Protein AF-A0A5R9FNF9-F1 (afdb_monomer_lite)

Structure (mmCIF, N/CA/C/O backbone):
data_AF-A0A5R9FNF9-F1
#
_entry.id   AF-A0A5R9FNF9-F1
#
loop_
_atom_site.group_PDB
_atom_site.id
_atom_site.type_symbol
_atom_site.label_atom_id
_atom_site.label_alt_id
_atom_site.label_comp_id
_atom_site.label_asym_id
_atom_site.label_entity_id
_atom_site.label_seq_id
_atom_site.pdbx_PDB_ins_code
_atom_site.Cartn_x
_atom_site.Cartn_y
_atom_site.Cartn_z
_atom_site.occupancy
_atom_site.B_iso_or_equiv
_atom_site.auth_seq_id
_atom_site.auth_comp_id
_atom_site.auth_asym_id
_atom_site.auth_atom_id
_atom_site.pdbx_PDB_model_num
ATOM 1 N N . MET A 1 1 ? -42.053 -36.505 7.605 1.00 38.34 1 MET A N 1
ATOM 2 C CA . MET A 1 1 ? -40.591 -36.372 7.748 1.00 38.34 1 MET A CA 1
ATOM 3 C C . MET A 1 1 ? -40.253 -34.939 7.358 1.00 38.34 1 MET A C 1
ATOM 5 O O . MET A 1 1 ? -40.421 -34.607 6.198 1.00 38.34 1 MET A O 1
ATOM 9 N N . GLN A 1 2 ? -39.905 -34.138 8.370 1.00 43.22 2 GLN A N 1
ATOM 10 C CA . GLN A 1 2 ? -39.322 -32.783 8.376 1.00 43.22 2 GLN A CA 1
ATOM 11 C C . GLN A 1 2 ? -40.087 -31.604 7.731 1.00 43.22 2 GLN A C 1
ATOM 13 O O . GLN A 1 2 ? -40.131 -31.432 6.517 1.00 43.22 2 GLN A O 1
ATOM 18 N N . ASP A 1 3 ? -40.618 -30.767 8.630 1.00 31.34 3 ASP A N 1
ATOM 19 C CA . ASP A 1 3 ? -41.008 -29.363 8.487 1.00 31.34 3 ASP A CA 1
ATOM 20 C C . ASP A 1 3 ? -39.886 -28.464 7.935 1.00 31.34 3 ASP A C 1
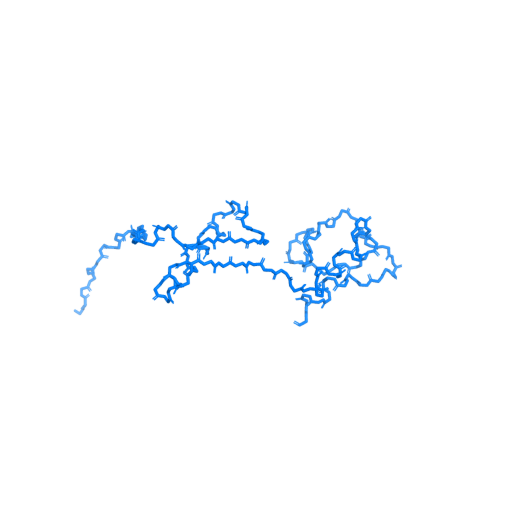ATOM 22 O O . ASP A 1 3 ? -38.750 -28.513 8.404 1.00 31.34 3 ASP A O 1
ATOM 26 N N . PHE A 1 4 ? -40.241 -27.552 7.025 1.00 39.78 4 PHE A N 1
ATOM 27 C CA . PHE A 1 4 ? -39.431 -26.385 6.659 1.00 39.78 4 PHE A CA 1
ATOM 28 C C . PHE A 1 4 ? -40.175 -25.106 7.060 1.00 39.78 4 PHE A C 1
ATOM 30 O O . PHE A 1 4 ? -40.753 -24.403 6.235 1.00 39.78 4 PHE A O 1
ATOM 37 N N . THR A 1 5 ? -40.162 -24.782 8.351 1.00 44.75 5 THR A N 1
ATOM 38 C CA . THR A 1 5 ? -40.357 -23.398 8.796 1.00 44.75 5 THR A CA 1
ATOM 39 C C . THR A 1 5 ? -39.008 -22.700 8.821 1.00 44.75 5 THR A C 1
ATOM 41 O O . THR A 1 5 ? -38.127 -23.124 9.567 1.00 44.75 5 THR A O 1
ATOM 44 N N . SER A 1 6 ? -38.862 -21.605 8.075 1.00 38.28 6 SER A N 1
ATOM 45 C CA . SER A 1 6 ? -38.392 -20.317 8.613 1.00 38.28 6 SER A CA 1
ATOM 46 C C . SER A 1 6 ? -38.209 -19.303 7.490 1.00 38.28 6 SER A C 1
ATOM 48 O O . SER A 1 6 ? -37.338 -19.442 6.635 1.00 38.28 6 SER A O 1
ATOM 50 N N . GLY A 1 7 ? -39.013 -18.239 7.540 1.00 38.97 7 GLY A N 1
ATOM 51 C CA . GLY A 1 7 ? -38.700 -16.993 6.863 1.00 38.97 7 GLY A CA 1
ATOM 52 C C . GLY A 1 7 ? -37.356 -16.470 7.364 1.00 38.97 7 GLY A C 1
ATOM 53 O O . GLY A 1 7 ? -37.199 -16.137 8.537 1.00 38.97 7 GLY A O 1
ATOM 54 N N . GLY A 1 8 ? -36.378 -16.407 6.468 1.00 34.22 8 GLY A N 1
ATOM 55 C CA . GLY A 1 8 ? -35.141 -15.682 6.699 1.00 34.22 8 GLY A CA 1
ATOM 56 C C . GLY A 1 8 ? -35.399 -14.201 6.483 1.00 34.22 8 GLY A C 1
ATOM 57 O O . GLY A 1 8 ? -35.163 -13.682 5.395 1.00 34.22 8 GLY A O 1
ATOM 58 N N . THR A 1 9 ? -35.901 -13.517 7.511 1.00 36.59 9 THR A N 1
ATOM 59 C CA . THR A 1 9 ? -35.762 -12.066 7.633 1.00 36.59 9 THR A CA 1
ATOM 60 C C . THR A 1 9 ? -34.310 -11.741 7.304 1.00 36.59 9 THR A C 1
ATOM 62 O O . THR A 1 9 ? -33.418 -12.221 8.008 1.00 36.59 9 THR A O 1
ATOM 65 N N . ARG A 1 10 ? -34.058 -10.979 6.228 1.00 41.41 10 ARG A N 1
ATOM 66 C CA . ARG A 1 10 ? -32.758 -10.341 6.001 1.00 41.41 10 ARG A CA 1
ATOM 67 C C . ARG A 1 10 ? -32.500 -9.497 7.238 1.00 41.41 10 ARG A C 1
ATOM 69 O O . ARG A 1 10 ? -33.004 -8.383 7.360 1.00 41.41 10 ARG A O 1
ATOM 76 N N . LYS A 1 11 ? -31.801 -10.076 8.210 1.00 35.91 11 LYS A N 1
ATOM 77 C CA . LYS A 1 11 ? -31.232 -9.330 9.311 1.00 35.91 11 LYS A CA 1
ATOM 78 C C . LYS A 1 11 ? -30.210 -8.432 8.632 1.00 35.91 11 LYS A C 1
ATOM 80 O O . LYS A 1 11 ? -29.099 -8.871 8.365 1.00 35.91 11 LYS A O 1
ATOM 85 N N . ASN A 1 12 ? -30.601 -7.187 8.347 1.00 43.50 12 ASN A N 1
ATOM 86 C CA . ASN A 1 12 ? -29.659 -6.089 8.513 1.00 43.50 12 ASN A CA 1
ATOM 87 C C . ASN A 1 12 ? -28.924 -6.406 9.816 1.00 43.50 12 ASN A C 1
ATOM 89 O O . ASN A 1 12 ? -29.622 -6.617 10.822 1.00 43.50 12 ASN A O 1
ATOM 93 N N . PRO A 1 13 ? -27.590 -6.575 9.812 1.00 44.50 13 PRO A N 1
ATOM 94 C CA . PRO A 1 13 ? -26.876 -6.763 11.055 1.00 44.50 13 PRO A CA 1
ATOM 95 C C . PRO A 1 13 ? -27.262 -5.563 11.906 1.00 44.50 13 PRO A C 1
ATOM 97 O O . PRO A 1 13 ? -27.054 -4.410 11.538 1.00 44.50 13 PRO A O 1
ATOM 100 N N . LYS A 1 14 ? -28.008 -5.859 12.967 1.00 38.00 14 LYS A N 1
ATOM 101 C CA . LYS A 1 14 ? -28.463 -4.882 13.933 1.00 38.00 14 LYS A CA 1
ATOM 102 C C . LYS A 1 14 ? -27.168 -4.286 14.463 1.00 38.00 14 LYS A C 1
ATOM 104 O O . LYS A 1 14 ? -26.450 -5.007 15.153 1.00 38.00 14 LYS A O 1
ATOM 109 N N . LEU A 1 15 ? -26.845 -3.062 14.036 1.00 42.97 15 LEU A N 1
ATOM 110 C CA . LEU A 1 15 ? -25.725 -2.282 14.548 1.00 42.97 15 LEU A CA 1
ATOM 111 C C . LEU A 1 15 ? -25.841 -2.352 16.071 1.00 42.97 15 LEU A C 1
ATOM 113 O O . LEU A 1 15 ? -26.813 -1.875 16.663 1.00 42.97 15 LEU A O 1
ATOM 117 N N . GLY A 1 16 ? -24.963 -3.152 16.673 1.00 36.22 16 GLY A N 1
ATOM 118 C CA . GLY A 1 16 ? -24.871 -3.273 18.117 1.00 36.22 16 GLY A CA 1
ATOM 119 C C . GLY A 1 16 ? -24.283 -1.982 18.684 1.00 36.22 16 GLY A C 1
ATOM 120 O O . GLY A 1 16 ? -23.823 -1.145 17.914 1.00 36.22 16 GLY A O 1
ATOM 121 N N . PRO A 1 17 ? -24.217 -1.818 20.013 1.00 38.75 17 PRO A N 1
ATOM 122 C CA . PRO A 1 17 ? -23.721 -0.600 20.668 1.00 38.75 17 PRO A CA 1
ATOM 123 C C . PRO A 1 17 ? -22.216 -0.312 20.445 1.00 38.75 17 PRO A C 1
ATOM 125 O O . PRO A 1 17 ? -21.613 0.411 21.227 1.00 38.75 17 PRO A O 1
ATOM 128 N N . ALA A 1 18 ? -21.598 -0.907 19.423 1.00 43.75 18 ALA A N 1
ATOM 129 C CA . ALA A 1 18 ? -20.217 -0.699 19.004 1.00 43.75 18 ALA A CA 1
ATOM 130 C C . ALA A 1 18 ? -20.036 0.548 18.117 1.00 43.75 18 ALA A C 1
ATOM 132 O O . ALA A 1 18 ? -18.925 0.818 17.669 1.00 43.75 18 ALA A O 1
ATOM 133 N N . ASP A 1 19 ? -21.093 1.333 17.898 1.00 48.62 19 ASP A N 1
ATOM 134 C CA . ASP A 1 19 ? -20.943 2.726 17.495 1.00 48.62 19 ASP A CA 1
ATOM 135 C C . ASP A 1 19 ? -20.225 3.477 18.635 1.00 48.62 19 ASP A 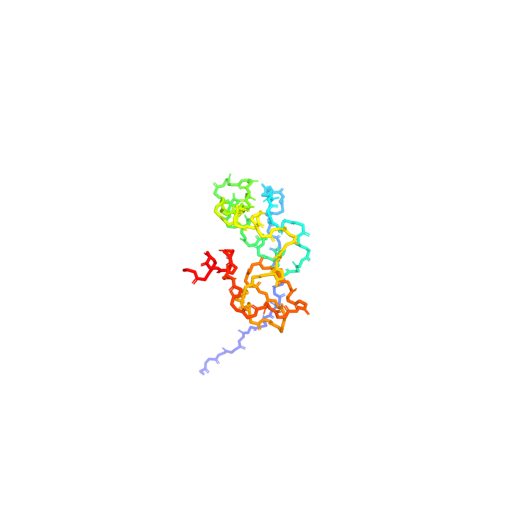C 1
ATOM 137 O O . ASP A 1 19 ? -20.883 3.860 19.601 1.00 48.62 19 ASP A O 1
ATOM 141 N N . GLN A 1 20 ? -18.893 3.655 18.548 1.00 55.62 20 GLN A N 1
ATOM 142 C CA . GLN A 1 20 ? -18.225 4.980 18.641 1.00 55.62 20 GLN A CA 1
ATOM 143 C C . GLN A 1 20 ? -16.748 5.021 19.086 1.00 55.62 20 GLN A C 1
ATOM 145 O O . GLN A 1 20 ? -16.167 6.092 18.981 1.00 55.62 20 GLN A O 1
ATOM 150 N N . ASN A 1 21 ? -16.092 3.947 19.543 1.00 62.59 21 ASN A N 1
ATOM 151 C CA . ASN A 1 21 ? -14.826 4.140 20.288 1.00 62.59 21 ASN A CA 1
ATOM 152 C C . ASN A 1 21 ? -13.568 3.466 19.730 1.00 62.59 21 ASN A C 1
ATOM 154 O O . ASN A 1 21 ? -12.576 3.422 20.449 1.00 62.59 21 ASN A O 1
ATOM 158 N N . VAL A 1 22 ? -13.585 2.929 18.508 1.00 68.31 22 VAL A N 1
ATOM 159 C CA . VAL A 1 22 ? -12.339 2.501 17.852 1.00 68.31 22 VAL A CA 1
ATOM 160 C C . VAL A 1 22 ? -11.996 3.520 16.784 1.00 68.31 22 VAL A C 1
ATOM 162 O O . VAL A 1 22 ? -12.642 3.570 15.738 1.00 68.31 22 VAL A O 1
ATOM 165 N N . GLU A 1 23 ? -11.011 4.357 17.084 1.00 78.56 23 GLU A N 1
ATOM 166 C CA . GLU A 1 23 ? -10.420 5.256 16.106 1.00 78.56 23 GLU A CA 1
ATOM 167 C C . GLU A 1 23 ? -9.550 4.426 15.160 1.00 78.56 23 GLU A C 1
ATOM 169 O O . GLU A 1 23 ? -8.781 3.571 15.594 1.00 78.56 23 GLU A O 1
ATOM 174 N N . PHE A 1 24 ? -9.716 4.626 13.857 1.00 80.06 24 PHE A N 1
ATOM 175 C CA . PHE A 1 24 ? -8.770 4.108 12.883 1.00 80.06 24 PHE A CA 1
ATOM 176 C C . PHE A 1 24 ? -7.890 5.268 12.448 1.00 80.06 24 PHE A C 1
ATOM 178 O O . PHE A 1 24 ? -8.392 6.363 12.194 1.00 80.06 24 PHE A O 1
ATOM 185 N N . THR A 1 25 ? -6.590 5.021 12.331 1.00 77.00 25 THR A N 1
ATOM 186 C CA . THR A 1 25 ? -5.593 6.007 11.893 1.00 77.00 25 THR A CA 1
ATOM 187 C C . THR A 1 25 ? -4.579 5.357 10.937 1.00 77.00 25 THR A C 1
ATOM 189 O O . THR A 1 25 ? -4.502 4.130 10.838 1.00 77.00 25 THR A O 1
ATOM 192 N N . GLY A 1 26 ? -3.792 6.148 10.196 1.00 69.19 26 GLY A N 1
ATOM 193 C CA . GLY A 1 26 ? -2.721 5.633 9.324 1.00 69.19 26 GLY A CA 1
ATOM 194 C C . GLY A 1 26 ? -3.063 5.555 7.829 1.00 69.19 26 GLY A C 1
ATOM 195 O O . GLY A 1 26 ? -3.525 6.531 7.249 1.00 69.19 26 GLY A O 1
ATOM 196 N N . LEU A 1 27 ? -2.757 4.441 7.162 1.00 66.25 27 LEU A N 1
ATOM 197 C CA . LEU A 1 27 ? -2.957 4.282 5.712 1.00 66.25 27 LEU A CA 1
ATOM 198 C C . LEU A 1 27 ? -4.362 3.772 5.366 1.00 66.25 27 LEU A C 1
ATOM 200 O O . LEU A 1 27 ? -4.880 2.882 6.033 1.00 66.25 27 LEU A O 1
ATOM 204 N N . GLY A 1 28 ? -4.967 4.310 4.298 1.00 63.09 28 GLY A N 1
ATOM 205 C CA . GLY A 1 28 ? -6.270 3.847 3.784 1.00 63.09 28 GLY A CA 1
ATOM 206 C C . GLY A 1 28 ? -7.456 4.120 4.719 1.00 63.09 28 GLY A C 1
ATOM 207 O O . GLY A 1 28 ? -8.537 3.539 4.588 1.00 63.09 28 GLY A O 1
ATOM 208 N N . VAL A 1 29 ? -7.274 4.990 5.711 1.00 64.31 29 VAL A N 1
ATOM 209 C CA . VAL A 1 29 ? -8.328 5.314 6.679 1.00 64.31 29 VAL A CA 1
ATOM 210 C C . VAL A 1 29 ? -9.445 6.139 6.067 1.00 64.31 29 VAL A C 1
ATOM 212 O O . VAL A 1 29 ? -10.601 5.900 6.405 1.00 64.31 29 VAL A O 1
ATOM 215 N N . ASP A 1 30 ? -9.098 7.011 5.126 1.00 64.81 30 ASP A N 1
ATOM 216 C CA . ASP A 1 30 ? -10.035 7.830 4.356 1.00 64.81 30 ASP A CA 1
ATOM 217 C C . ASP A 1 30 ? -10.590 7.099 3.122 1.00 64.81 30 ASP A C 1
ATOM 219 O O . ASP A 1 30 ? -11.216 7.714 2.266 1.00 64.81 30 ASP A O 1
ATOM 223 N N . ASP A 1 31 ? -10.325 5.795 2.983 1.00 67.38 31 ASP A N 1
ATOM 224 C CA . ASP A 1 31 ? -10.905 5.009 1.899 1.00 67.38 31 ASP A CA 1
ATOM 225 C C . ASP A 1 31 ? -12.394 4.761 2.192 1.00 67.38 31 ASP A C 1
ATOM 227 O O . ASP A 1 31 ? -12.747 4.036 3.134 1.00 67.38 31 ASP A O 1
ATOM 231 N N . ASP A 1 32 ? -13.239 5.432 1.406 1.00 64.38 32 ASP A N 1
ATOM 232 C CA . ASP A 1 32 ? -14.706 5.428 1.481 1.00 64.38 32 ASP A CA 1
ATOM 233 C C . ASP A 1 32 ? -15.339 4.208 0.784 1.00 64.38 32 ASP A C 1
ATOM 235 O O . ASP A 1 32 ? -16.562 4.139 0.618 1.00 64.38 32 ASP A O 1
ATOM 239 N N . ASP A 1 33 ? -14.530 3.236 0.355 1.00 74.56 33 ASP A N 1
ATOM 240 C CA . ASP A 1 33 ? -15.038 2.001 -0.225 1.00 74.56 33 ASP A CA 1
ATOM 241 C C . ASP A 1 33 ? -15.955 1.248 0.776 1.00 74.56 33 ASP A C 1
ATOM 243 O O . ASP A 1 33 ? -15.598 1.042 1.947 1.00 74.56 33 ASP A O 1
ATOM 247 N N . PRO A 1 34 ? -17.169 0.833 0.358 1.00 73.25 34 PRO A N 1
ATOM 248 C CA . PRO A 1 34 ? -18.141 0.202 1.250 1.00 73.25 34 PRO A CA 1
ATOM 249 C C . PRO A 1 34 ? -17.655 -1.131 1.839 1.00 73.25 34 PRO A C 1
ATOM 251 O O . PRO A 1 34 ? -18.067 -1.491 2.951 1.00 73.25 34 PRO A O 1
ATOM 254 N N . ASP A 1 35 ? -16.772 -1.855 1.148 1.00 74.62 35 ASP A N 1
ATOM 255 C CA . ASP A 1 35 ? -16.188 -3.094 1.657 1.00 74.62 35 ASP A CA 1
ATOM 256 C C . ASP A 1 35 ? -15.138 -2.788 2.734 1.00 74.62 35 ASP A C 1
ATOM 258 O O . ASP A 1 35 ? -15.097 -3.458 3.773 1.00 74.62 35 ASP A O 1
ATOM 262 N N . VAL A 1 36 ? -14.368 -1.707 2.568 1.00 75.50 36 VAL A N 1
ATOM 263 C CA . VAL A 1 36 ? -13.421 -1.212 3.581 1.00 75.50 36 VAL A CA 1
ATOM 264 C C . VAL A 1 36 ? -14.154 -0.738 4.838 1.00 75.50 36 VAL A C 1
ATOM 266 O O . VAL A 1 36 ? -13.768 -1.101 5.954 1.00 75.50 36 VAL A O 1
ATOM 269 N N . ALA A 1 37 ? -15.249 0.011 4.692 1.00 75.31 37 ALA A N 1
ATOM 270 C CA . ALA A 1 37 ? -16.079 0.432 5.822 1.00 75.31 37 ALA A CA 1
ATOM 271 C C . ALA A 1 37 ? -16.682 -0.771 6.573 1.00 75.31 37 ALA A C 1
ATOM 273 O O . ALA A 1 37 ? -16.706 -0.809 7.809 1.00 75.31 37 ALA A O 1
ATOM 274 N N . THR A 1 38 ? -17.127 -1.794 5.838 1.00 80.50 38 THR A N 1
ATOM 275 C CA . THR A 1 38 ? -17.644 -3.040 6.421 1.00 80.50 38 THR A CA 1
ATOM 276 C C . THR A 1 38 ? -16.560 -3.787 7.200 1.00 80.50 38 THR A C 1
ATOM 278 O O . THR A 1 38 ? -16.807 -4.243 8.320 1.00 80.50 38 THR A O 1
ATOM 281 N N . LEU A 1 39 ? -15.345 -3.870 6.654 1.00 82.06 39 LEU A N 1
ATOM 282 C CA . LEU A 1 39 ? -14.202 -4.492 7.319 1.00 82.06 39 LEU A CA 1
ATOM 283 C C . LEU A 1 39 ? -13.794 -3.739 8.594 1.00 82.06 39 LEU A C 1
ATOM 285 O O . LEU A 1 39 ? -13.626 -4.371 9.638 1.00 82.06 39 LEU A O 1
ATOM 289 N N . LYS A 1 40 ? -13.694 -2.403 8.545 1.00 79.69 40 LYS A N 1
ATOM 290 C CA . LYS A 1 40 ? -13.393 -1.555 9.716 1.00 79.69 40 LYS A CA 1
ATOM 291 C C . LYS A 1 40 ? -14.401 -1.796 10.845 1.00 79.69 40 LYS A C 1
ATOM 293 O O . L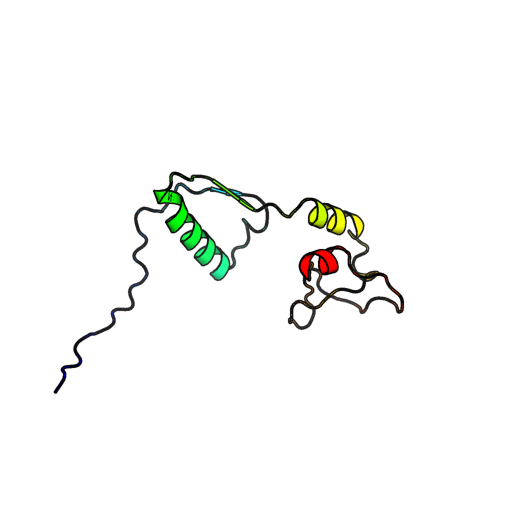YS A 1 40 ? -14.006 -2.035 11.985 1.00 79.69 40 LYS A O 1
ATOM 298 N N . ASN A 1 41 ? -15.692 -1.864 10.520 1.00 80.56 41 ASN A N 1
ATOM 299 C CA . ASN A 1 41 ? -16.741 -2.188 11.491 1.00 80.56 41 ASN A CA 1
ATOM 300 C C . ASN A 1 41 ? -16.599 -3.602 12.077 1.00 80.56 41 ASN A C 1
ATOM 302 O O . ASN A 1 41 ? -16.786 -3.798 13.280 1.00 80.56 41 ASN A O 1
ATOM 306 N N . ALA A 1 42 ? -16.242 -4.594 11.256 1.00 83.06 42 ALA A N 1
ATOM 307 C CA . ALA A 1 42 ? -16.005 -5.955 11.730 1.00 83.06 42 ALA A CA 1
ATOM 308 C C . ALA A 1 42 ? -14.800 -6.029 12.683 1.00 83.06 42 ALA A C 1
ATOM 310 O O . ALA A 1 42 ? -14.876 -6.687 13.723 1.00 83.06 42 ALA A O 1
ATOM 311 N N . ILE A 1 43 ? -13.707 -5.330 12.368 1.00 83.88 43 ILE A N 1
ATOM 312 C CA . ILE A 1 43 ? -12.518 -5.236 13.224 1.00 83.88 43 ILE A CA 1
ATOM 313 C C . ILE A 1 43 ? -12.875 -4.551 14.549 1.00 83.88 43 ILE A C 1
ATOM 315 O O . ILE A 1 43 ? -12.642 -5.125 15.613 1.00 83.88 43 ILE A O 1
ATOM 319 N N . ALA A 1 44 ? -13.519 -3.382 14.500 1.00 82.56 44 ALA A N 1
ATOM 320 C CA . ALA A 1 44 ? -13.932 -2.641 15.691 1.00 82.56 44 ALA A CA 1
ATOM 321 C C . ALA A 1 44 ? -14.850 -3.474 16.602 1.00 82.56 44 ALA A C 1
ATOM 323 O O . ALA A 1 44 ? -14.650 -3.511 17.814 1.00 82.56 44 ALA A O 1
ATOM 324 N N . GLY A 1 45 ? -15.800 -4.220 16.027 1.00 78.75 45 GLY A N 1
ATOM 325 C CA . GLY A 1 45 ? -16.693 -5.105 16.779 1.00 78.75 45 GLY A CA 1
ATOM 326 C C . GLY A 1 45 ? -15.982 -6.255 17.505 1.00 78.75 45 GLY A C 1
ATOM 327 O O . GLY A 1 45 ? -16.451 -6.686 18.558 1.00 78.75 45 GLY A O 1
ATOM 328 N N . ASN A 1 46 ? -14.847 -6.734 16.985 1.00 84.56 46 ASN A N 1
ATOM 329 C CA . ASN A 1 46 ? -14.030 -7.761 17.642 1.00 84.56 46 ASN A CA 1
ATOM 330 C C . ASN A 1 46 ? -13.071 -7.172 18.686 1.00 84.56 46 ASN A C 1
ATOM 332 O O . ASN A 1 46 ? -12.807 -7.808 19.705 1.00 84.56 46 ASN A O 1
ATOM 336 N N . LEU A 1 47 ? -12.552 -5.969 18.442 1.00 82.56 47 LEU A N 1
ATOM 337 C CA . LEU A 1 47 ? -11.544 -5.324 19.282 1.00 82.56 47 LEU A CA 1
ATOM 338 C C . LEU A 1 47 ? -12.147 -4.566 20.478 1.00 82.56 47 LEU A C 1
ATOM 340 O O . LEU A 1 47 ? -11.578 -4.599 21.571 1.00 82.56 47 LEU A O 1
ATOM 344 N N . ALA A 1 48 ? -13.322 -3.950 20.318 1.00 77.00 48 ALA A N 1
ATOM 345 C CA . ALA A 1 48 ? -13.970 -3.165 21.371 1.0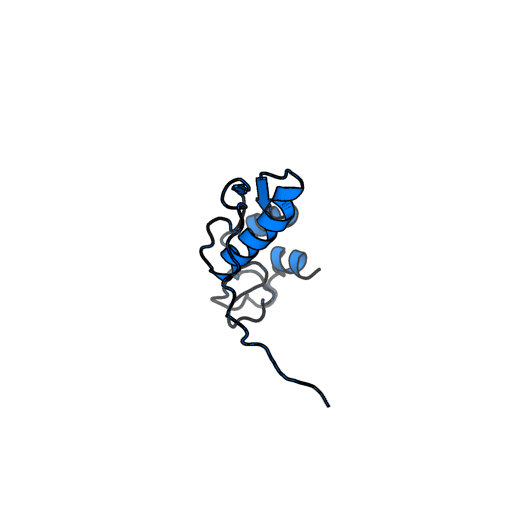0 77.00 48 ALA A CA 1
ATOM 346 C C . ALA A 1 48 ? -14.240 -3.956 22.675 1.00 77.00 48 ALA A C 1
ATOM 348 O O . ALA A 1 48 ? -13.967 -3.422 23.752 1.00 77.00 48 ALA A O 1
ATOM 349 N N . PRO A 1 49 ? -14.688 -5.233 22.651 1.00 82.25 49 PRO A N 1
ATOM 350 C CA . PRO A 1 49 ? -14.836 -6.038 23.869 1.00 82.25 49 PRO A CA 1
ATOM 351 C C . PRO A 1 49 ? -13.518 -6.325 24.602 1.00 82.25 49 PRO A C 1
ATOM 353 O O . PRO A 1 49 ? -13.541 -6.644 25.789 1.00 82.25 49 PRO A O 1
ATOM 356 N N . MET A 1 50 ? -12.375 -6.213 23.915 1.00 84.12 50 MET A N 1
ATOM 357 C CA . MET A 1 50 ? -11.038 -6.358 24.503 1.00 84.12 50 MET A CA 1
ATOM 358 C C . MET A 1 50 ? -10.497 -5.038 25.075 1.00 84.12 50 MET A C 1
ATOM 360 O O . MET A 1 50 ? -9.376 -5.008 25.577 1.00 84.12 50 MET A O 1
ATOM 364 N N . GLY A 1 51 ? -11.280 -3.954 25.020 1.00 80.06 51 GLY A N 1
ATOM 365 C CA . GLY A 1 51 ? -10.885 -2.633 25.512 1.00 80.06 51 GLY A CA 1
ATOM 366 C C . GLY A 1 51 ? -9.931 -1.879 24.585 1.00 80.06 51 GLY A C 1
ATOM 367 O O . GLY A 1 51 ? -9.338 -0.891 25.006 1.00 80.06 51 GLY A O 1
ATOM 368 N N . VAL A 1 52 ? -9.767 -2.336 23.340 1.00 80.69 52 VAL A N 1
ATOM 369 C CA . VAL A 1 52 ? -8.991 -1.623 22.320 1.00 80.69 52 VAL A CA 1
ATOM 370 C C . VAL A 1 52 ? -9.823 -0.457 21.796 1.00 80.69 52 VAL A C 1
ATOM 372 O O . VAL A 1 52 ? -10.988 -0.639 21.443 1.00 80.69 52 VAL A O 1
ATOM 375 N N . THR A 1 53 ? -9.214 0.725 21.744 1.00 81.44 53 THR A N 1
ATOM 376 C CA . THR A 1 53 ? -9.870 1.981 21.348 1.00 81.44 53 THR A CA 1
ATOM 377 C C . THR A 1 53 ? -9.223 2.665 20.144 1.00 81.44 53 THR A C 1
ATOM 379 O O . THR A 1 53 ? -9.751 3.656 19.657 1.00 81.44 53 THR A O 1
ATOM 382 N N . ASP A 1 54 ? -8.085 2.168 19.661 1.00 78.75 54 ASP A N 1
ATOM 383 C CA . ASP A 1 54 ? -7.377 2.732 18.507 1.00 78.75 54 ASP A CA 1
ATOM 384 C C . ASP A 1 54 ? -6.698 1.610 17.714 1.00 78.75 54 ASP A C 1
ATOM 386 O O . ASP A 1 54 ? -6.176 0.647 18.292 1.00 78.75 54 ASP A O 1
ATOM 390 N N . VAL A 1 55 ? -6.748 1.724 16.390 1.00 80.25 55 VAL A N 1
ATOM 391 C CA . VAL A 1 55 ? -6.097 0.843 15.425 1.00 80.25 55 VAL A CA 1
ATOM 392 C C . VAL A 1 55 ? -5.399 1.702 14.379 1.00 80.25 55 VAL A C 1
ATOM 394 O O . VAL A 1 55 ? -6.028 2.280 13.491 1.00 80.25 55 VAL A O 1
ATOM 397 N N . THR A 1 56 ? -4.071 1.710 14.428 1.00 81.44 56 THR A N 1
ATOM 398 C CA . THR A 1 56 ? -3.254 2.361 13.405 1.00 81.44 56 THR A CA 1
ATOM 399 C C . THR A 1 56 ? -2.788 1.348 12.364 1.00 81.44 56 THR A C 1
ATOM 401 O O . THR A 1 56 ? -2.085 0.388 12.688 1.00 81.44 56 THR A O 1
ATOM 404 N N . PHE A 1 57 ? -3.121 1.584 11.096 1.00 79.00 57 PHE A N 1
ATOM 405 C CA . PHE A 1 57 ? -2.553 0.839 9.974 1.00 79.00 57 PHE A CA 1
ATOM 406 C C . PHE A 1 57 ? -1.272 1.518 9.497 1.00 79.00 57 PHE A C 1
ATOM 408 O O . PHE A 1 57 ? -1.304 2.619 8.946 1.00 79.00 57 PHE A O 1
ATOM 415 N N . VAL A 1 58 ? -0.137 0.854 9.704 1.00 76.75 58 VAL A N 1
ATOM 416 C CA . VAL A 1 58 ? 1.178 1.352 9.291 1.00 76.75 58 VAL A CA 1
ATOM 417 C C . VAL A 1 58 ? 1.755 0.404 8.252 1.00 76.75 58 VAL A C 1
ATOM 419 O O . VAL A 1 58 ? 1.789 -0.809 8.459 1.00 76.75 58 VAL A O 1
ATOM 422 N N . GLU A 1 59 ? 2.213 0.955 7.132 1.00 77.94 59 GLU A N 1
ATOM 423 C CA . GLU A 1 59 ? 3.006 0.198 6.167 1.00 77.94 59 GLU A CA 1
ATOM 424 C C . GLU A 1 59 ? 4.369 -0.114 6.801 1.00 77.94 59 GLU A C 1
ATOM 426 O O . GLU A 1 59 ? 4.987 0.785 7.380 1.00 77.94 59 GLU A O 1
ATOM 431 N N . PRO A 1 60 ? 4.854 -1.367 6.727 1.00 84.44 60 PRO A N 1
ATOM 432 C CA . PRO A 1 60 ? 6.187 -1.712 7.199 1.00 84.44 60 PRO A CA 1
ATOM 433 C C . PRO A 1 60 ? 7.239 -0.722 6.682 1.00 84.44 60 PRO A C 1
ATOM 435 O O . PRO A 1 60 ? 7.204 -0.319 5.516 1.00 84.44 60 PRO A O 1
ATOM 438 N N . GLY A 1 61 ? 8.184 -0.333 7.545 1.00 84.31 61 GLY A N 1
ATOM 439 C CA . GLY A 1 61 ? 9.181 0.695 7.218 1.00 84.31 61 GLY A CA 1
ATOM 440 C C . GLY A 1 61 ? 9.967 0.384 5.943 1.00 84.31 61 GLY A C 1
ATOM 441 O O . GLY A 1 61 ? 10.172 1.270 5.124 1.00 84.31 61 GLY A O 1
ATOM 442 N N . GLU A 1 62 ? 10.294 -0.888 5.708 1.00 86.62 62 GLU A N 1
ATOM 443 C CA . GLU A 1 62 ? 10.988 -1.344 4.496 1.00 86.62 62 GLU A CA 1
ATOM 444 C C . GLU A 1 62 ? 10.182 -1.076 3.216 1.00 86.62 62 GLU A C 1
ATOM 446 O O . GLU A 1 62 ? 10.746 -0.692 2.192 1.00 86.62 62 GLU A O 1
ATOM 451 N N . ILE A 1 63 ? 8.855 -1.215 3.279 1.00 88.56 63 ILE A N 1
ATOM 452 C CA . ILE A 1 63 ? 7.967 -0.941 2.146 1.00 88.56 63 ILE A CA 1
ATOM 453 C C . ILE A 1 63 ? 7.833 0.574 1.942 1.00 88.56 63 ILE A C 1
ATOM 455 O O . ILE A 1 63 ? 7.911 1.049 0.808 1.00 88.56 63 ILE A O 1
ATOM 459 N N . THR A 1 64 ? 7.734 1.346 3.031 1.00 87.06 64 THR A N 1
ATOM 460 C CA . THR A 1 64 ? 7.755 2.819 2.974 1.00 87.06 64 THR A CA 1
ATOM 461 C C . THR A 1 64 ? 9.057 3.329 2.343 1.00 87.06 64 THR A C 1
ATOM 463 O O . THR A 1 64 ? 9.033 4.193 1.463 1.00 87.06 64 THR A O 1
ATOM 466 N N . ASP A 1 65 ? 10.201 2.771 2.737 1.00 88.25 65 ASP A N 1
ATOM 467 C CA . ASP A 1 65 ? 11.518 3.129 2.209 1.00 88.25 65 ASP A CA 1
ATOM 468 C C . ASP A 1 65 ? 11.663 2.739 0.735 1.00 88.25 65 ASP A C 1
ATOM 470 O O . ASP A 1 65 ? 12.106 3.554 -0.080 1.00 88.25 65 ASP A O 1
ATOM 474 N N . ALA A 1 66 ? 11.217 1.538 0.355 1.00 90.25 66 ALA A N 1
ATOM 475 C CA . ALA A 1 66 ? 11.176 1.097 -1.037 1.00 90.25 66 ALA A CA 1
ATOM 476 C C . ALA A 1 66 ? 10.281 2.002 -1.903 1.00 90.25 66 ALA A C 1
ATOM 478 O O . ALA A 1 66 ? 10.637 2.347 -3.033 1.00 90.25 66 ALA A O 1
ATOM 479 N N . ARG A 1 67 ? 9.139 2.450 -1.369 1.00 89.69 67 ARG A N 1
ATOM 480 C CA . ARG A 1 67 ? 8.222 3.378 -2.046 1.00 89.69 67 ARG A CA 1
ATOM 481 C C . ARG A 1 67 ? 8.862 4.753 -2.222 1.00 89.69 67 ARG A C 1
ATOM 483 O O . ARG A 1 67 ? 8.822 5.317 -3.315 1.00 89.69 67 ARG A O 1
ATOM 490 N N . ASN A 1 68 ? 9.526 5.262 -1.186 1.00 89.50 68 ASN A N 1
ATOM 491 C CA . ASN A 1 68 ? 10.297 6.504 -1.253 1.00 89.50 68 ASN A CA 1
ATOM 492 C C . ASN A 1 68 ? 11.449 6.410 -2.256 1.00 89.50 68 ASN A C 1
ATOM 494 O O . ASN A 1 68 ? 11.723 7.381 -2.963 1.00 89.50 68 ASN A O 1
ATOM 498 N N . GLN A 1 69 ? 12.091 5.244 -2.364 1.00 90.75 69 GLN A N 1
ATOM 499 C CA . GLN A 1 69 ? 13.141 5.010 -3.343 1.00 90.75 69 GLN A CA 1
ATOM 500 C C . GLN A 1 69 ? 12.609 5.204 -4.762 1.00 90.75 69 GLN A C 1
ATOM 502 O O . GLN A 1 69 ? 13.288 5.841 -5.557 1.00 90.75 69 GLN A O 1
ATOM 507 N N . ILE A 1 70 ? 11.431 4.693 -5.112 1.00 90.75 70 ILE A N 1
ATOM 508 C CA . ILE A 1 70 ? 10.921 4.744 -6.495 1.00 90.75 70 ILE A CA 1
ATOM 509 C C . ILE A 1 70 ? 10.025 5.947 -6.803 1.00 90.75 70 ILE A C 1
ATOM 511 O O . ILE A 1 70 ? 9.555 6.079 -7.932 1.00 90.75 70 ILE A O 1
ATOM 515 N N . ARG A 1 71 ? 9.805 6.834 -5.831 1.00 90.50 71 ARG A N 1
ATOM 516 C CA . ARG A 1 71 ? 8.865 7.949 -5.955 1.00 90.50 71 ARG A CA 1
ATOM 517 C C . ARG A 1 71 ? 9.198 8.865 -7.138 1.00 90.50 71 ARG A C 1
ATOM 519 O O . ARG A 1 71 ? 10.295 9.420 -7.210 1.00 90.50 71 ARG A O 1
ATOM 526 N N . GLY A 1 72 ? 8.235 9.055 -8.037 1.00 87.62 72 GLY A N 1
ATOM 527 C CA . GLY A 1 72 ? 8.369 9.869 -9.251 1.00 87.62 72 GLY A CA 1
ATOM 528 C C . GLY A 1 72 ? 9.191 9.225 -10.373 1.00 87.62 72 GLY A C 1
ATOM 529 O O . GLY A 1 72 ? 9.493 9.891 -11.362 1.00 87.62 72 GLY A O 1
ATOM 530 N N . ARG A 1 73 ? 9.585 7.960 -10.211 1.00 89.69 73 ARG A N 1
ATOM 531 C CA . ARG A 1 73 ? 10.297 7.150 -11.208 1.00 89.69 73 ARG A CA 1
ATOM 532 C C . ARG A 1 73 ? 9.713 5.745 -11.299 1.00 89.69 73 ARG A C 1
ATOM 534 O O . ARG A 1 73 ? 10.422 4.804 -11.639 1.00 89.69 73 ARG A O 1
ATOM 541 N N . GLU A 1 74 ? 8.444 5.589 -10.939 1.00 90.56 74 GLU A N 1
ATOM 542 C CA . GLU A 1 74 ? 7.768 4.301 -10.856 1.00 90.56 74 GLU A CA 1
ATOM 543 C C . GLU A 1 74 ? 7.750 3.598 -12.221 1.00 90.56 74 GLU A C 1
ATOM 545 O O . GLU A 1 74 ? 7.946 2.391 -12.291 1.00 90.56 74 GLU A O 1
ATOM 550 N N . ASP A 1 75 ? 7.617 4.339 -13.319 1.00 89.75 75 ASP A N 1
ATOM 551 C CA . ASP A 1 75 ? 7.627 3.819 -14.693 1.00 89.75 75 ASP A CA 1
ATOM 552 C C . ASP A 1 75 ? 8.971 3.201 -15.128 1.00 89.75 75 ASP A C 1
ATOM 554 O O . ASP A 1 75 ? 9.024 2.440 -16.096 1.00 89.75 75 ASP A O 1
ATOM 558 N N . ALA A 1 76 ? 10.058 3.489 -14.407 1.00 90.94 76 ALA A N 1
ATOM 559 C CA . ALA A 1 76 ? 11.384 2.940 -14.674 1.00 90.94 76 ALA A CA 1
ATOM 560 C C . ALA A 1 76 ? 11.611 1.537 -14.078 1.00 90.94 76 ALA A C 1
ATOM 562 O O . ALA A 1 76 ? 12.704 0.992 -14.242 1.00 90.94 76 ALA A O 1
ATOM 563 N N . TYR A 1 77 ? 10.619 0.958 -13.391 1.00 91.94 77 TYR A N 1
ATOM 564 C CA . TYR A 1 77 ? 10.725 -0.329 -12.697 1.00 91.94 77 TYR A CA 1
ATOM 565 C C . TYR A 1 77 ? 9.743 -1.366 -13.241 1.00 91.94 77 TYR A C 1
ATOM 567 O O . TYR A 1 77 ? 8.630 -1.039 -13.652 1.00 91.94 77 TYR A O 1
ATOM 575 N N . MET A 1 78 ? 10.133 -2.641 -13.196 1.00 92.19 78 MET A N 1
ATOM 576 C CA . MET A 1 78 ? 9.235 -3.755 -13.511 1.00 92.19 78 MET A CA 1
ATOM 577 C C . MET A 1 78 ? 8.322 -4.035 -12.317 1.00 92.19 78 MET A C 1
ATOM 579 O O . MET A 1 78 ? 8.794 -4.455 -11.261 1.00 92.19 78 MET A O 1
ATOM 583 N N . HIS A 1 79 ? 7.020 -3.802 -12.472 1.00 92.31 79 HIS A N 1
ATOM 584 C CA . HIS A 1 79 ? 6.040 -4.068 -11.417 1.00 92.31 79 HIS A CA 1
ATOM 585 C C . HIS A 1 79 ? 5.359 -5.422 -11.592 1.00 92.31 79 HIS A C 1
ATOM 587 O O . HIS A 1 79 ? 5.152 -5.886 -12.714 1.00 92.31 79 HIS A O 1
ATOM 593 N N . VAL A 1 80 ? 4.965 -6.016 -10.468 1.00 90.75 80 VAL A N 1
ATOM 594 C CA . VAL A 1 80 ? 4.154 -7.237 -10.423 1.00 90.75 80 VAL A CA 1
ATOM 595 C C . VAL A 1 80 ? 2.682 -6.838 -10.462 1.00 90.75 80 VAL A C 1
ATOM 597 O O . VAL A 1 80 ? 2.263 -5.962 -9.706 1.00 90.75 80 VAL A O 1
ATOM 600 N N . SER A 1 81 ? 1.906 -7.454 -11.356 1.00 88.94 81 SER A N 1
ATOM 601 C CA . SER A 1 81 ? 0.469 -7.184 -11.488 1.00 88.94 81 SER A CA 1
ATOM 602 C C . SER A 1 81 ? -0.295 -7.651 -10.248 1.00 88.94 81 SER A C 1
ATOM 604 O O . SER A 1 81 ? -0.030 -8.731 -9.729 1.00 88.94 81 SER A O 1
ATOM 606 N N . ASP A 1 82 ? -1.281 -6.864 -9.818 1.00 88.50 82 ASP A N 1
ATOM 607 C CA . ASP A 1 82 ? -2.231 -7.236 -8.758 1.00 88.50 82 ASP A CA 1
ATOM 608 C C . ASP A 1 82 ? -3.424 -8.071 -9.272 1.00 88.50 82 ASP A C 1
ATOM 610 O O . ASP A 1 82 ? -4.378 -8.330 -8.540 1.00 88.50 82 ASP A O 1
ATOM 614 N N . GLY A 1 83 ? -3.396 -8.487 -10.543 1.00 85.44 83 GLY A N 1
ATOM 615 C CA . GLY A 1 83 ? -4.493 -9.193 -11.206 1.00 85.44 83 GLY A CA 1
ATOM 616 C C . GLY A 1 83 ? -5.517 -8.277 -11.884 1.00 85.44 83 GLY A C 1
ATOM 617 O O . GLY A 1 83 ? -6.399 -8.775 -12.587 1.00 85.44 83 GLY A O 1
ATOM 618 N N . THR A 1 84 ? -5.400 -6.954 -11.743 1.00 88.12 84 THR A N 1
ATOM 619 C CA . THR A 1 84 ? -6.184 -5.990 -12.524 1.00 88.12 84 THR A CA 1
ATOM 620 C C . THR A 1 84 ? -5.471 -5.615 -13.830 1.00 88.12 84 THR A C 1
ATOM 622 O O . THR A 1 84 ? -4.285 -5.878 -14.026 1.00 88.12 84 THR A O 1
ATOM 625 N N . PHE A 1 85 ? -6.200 -4.999 -14.769 1.00 83.69 85 PHE A N 1
ATOM 626 C CA . PHE A 1 85 ? -5.702 -4.748 -16.131 1.00 83.69 85 PHE A CA 1
ATOM 627 C C . PHE A 1 85 ? -4.460 -3.834 -16.184 1.00 83.69 85 PHE A C 1
ATOM 629 O O . PHE A 1 85 ? -3.616 -3.992 -17.065 1.00 83.69 85 PHE A O 1
ATOM 636 N N . HIS A 1 86 ? -4.339 -2.893 -15.244 1.00 86.88 86 HIS A N 1
ATOM 637 C CA . HIS A 1 86 ? -3.211 -1.956 -15.159 1.00 86.88 86 HIS A CA 1
ATOM 638 C C . HIS A 1 86 ? -2.647 -1.790 -13.742 1.00 86.88 86 HIS A C 1
ATOM 640 O O . HIS A 1 86 ? -1.688 -1.039 -13.566 1.00 86.88 86 HIS A O 1
ATOM 646 N N . GLY A 1 87 ? -3.233 -2.435 -12.735 1.00 88.69 87 GLY A N 1
ATOM 647 C CA . GLY A 1 87 ? -2.785 -2.328 -11.354 1.00 88.69 87 GLY A CA 1
ATOM 648 C C . GLY A 1 87 ? -1.593 -3.226 -11.053 1.00 88.69 87 GLY A C 1
ATOM 649 O O . GLY A 1 87 ? -1.352 -4.259 -11.692 1.00 88.69 87 GLY A O 1
ATOM 650 N N . CYS A 1 88 ? -0.822 -2.781 -10.071 1.00 91.00 88 CYS A N 1
ATOM 651 C CA . CYS A 1 88 ? 0.360 -3.456 -9.566 1.00 91.00 88 CYS A CA 1
ATOM 652 C C . CYS A 1 88 ? 0.241 -3.646 -8.060 1.00 91.00 88 CYS A C 1
ATOM 654 O O . CYS A 1 88 ? -0.349 -2.801 -7.389 1.00 91.00 88 CYS A O 1
ATOM 656 N N . LEU A 1 89 ? 0.912 -4.664 -7.515 1.00 89.88 89 LEU A N 1
ATOM 657 C CA . LEU A 1 89 ? 0.928 -4.943 -6.071 1.00 89.88 89 LEU A CA 1
ATOM 658 C C . LEU A 1 89 ? 1.338 -3.725 -5.233 1.00 89.88 89 LEU A C 1
ATOM 660 O O . LEU A 1 89 ? 0.794 -3.480 -4.163 1.00 89.88 89 LEU A O 1
ATOM 664 N N . CYS A 1 90 ? 2.268 -2.915 -5.736 1.00 87.50 90 CYS A N 1
ATOM 665 C CA . CYS A 1 90 ?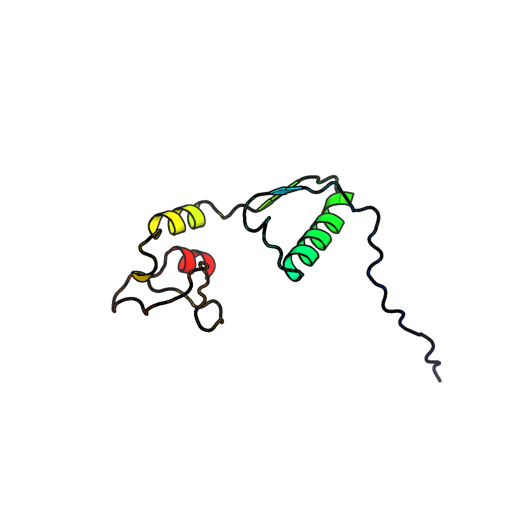 2.723 -1.700 -5.062 1.00 87.50 90 CYS A CA 1
ATOM 666 C C . CYS A 1 90 ? 1.705 -0.539 -5.076 1.00 87.50 90 CYS A C 1
ATOM 668 O O . CYS A 1 90 ? 2.003 0.526 -4.531 1.00 87.50 90 CYS A O 1
ATOM 670 N N . GLY A 1 91 ? 0.543 -0.695 -5.717 1.00 86.75 91 GLY A N 1
ATOM 671 C CA . GLY A 1 91 ? -0.468 0.349 -5.912 1.00 86.75 91 GLY A CA 1
ATOM 672 C C . GLY A 1 91 ? -0.201 1.279 -7.102 1.00 86.75 91 GLY A C 1
ATOM 673 O O . GLY A 1 91 ? -0.967 2.211 -7.342 1.00 86.75 91 GLY A O 1
ATOM 674 N N . TYR A 1 92 ? 0.872 1.056 -7.868 1.00 88.88 92 TYR A N 1
ATOM 675 C CA . TYR A 1 92 ? 1.122 1.810 -9.096 1.00 88.88 92 TYR A CA 1
ATOM 676 C C . TYR A 1 92 ? 0.186 1.352 -10.219 1.00 88.88 92 TYR A C 1
ATOM 678 O O . TYR A 1 92 ? 0.005 0.159 -10.451 1.00 88.88 92 TYR A O 1
ATOM 686 N N . THR A 1 93 ? -0.380 2.305 -10.958 1.00 90.06 93 THR A N 1
ATOM 687 C CA . THR A 1 93 ? -1.126 2.013 -12.188 1.00 90.06 93 THR A CA 1
ATOM 688 C C . THR A 1 93 ? -0.191 2.155 -13.385 1.00 90.06 93 THR A C 1
ATOM 690 O O . THR A 1 93 ? 0.236 3.267 -13.707 1.00 90.06 93 THR A O 1
ATOM 693 N N . MET A 1 94 ? 0.118 1.048 -14.065 1.00 84.75 94 MET A N 1
ATOM 694 C CA . MET A 1 94 ? 0.971 1.060 -15.252 1.00 84.75 94 MET A CA 1
ATOM 695 C C . MET A 1 94 ? 0.332 1.882 -16.370 1.00 84.75 94 MET A C 1
ATOM 697 O O . MET A 1 94 ? -0.673 1.494 -16.960 1.00 84.75 94 MET A O 1
ATOM 701 N N . GLN A 1 95 ? 0.973 2.996 -16.716 1.00 82.75 95 GLN A N 1
ATOM 702 C CA . GLN A 1 95 ? 0.638 3.760 -17.922 1.00 82.75 95 GLN A CA 1
ATOM 703 C C . GLN A 1 95 ? 1.486 3.331 -19.122 1.00 82.75 95 GLN A C 1
ATOM 705 O O . GLN A 1 95 ? 1.083 3.494 -20.275 1.00 82.75 95 GLN A O 1
ATOM 710 N N . ARG A 1 96 ? 2.689 2.814 -18.857 1.00 79.62 96 ARG A N 1
ATOM 711 C CA . ARG A 1 96 ? 3.660 2.354 -19.850 1.00 79.62 96 ARG A CA 1
ATOM 712 C C . ARG A 1 96 ? 4.392 1.138 -19.305 1.00 79.62 96 ARG A C 1
ATOM 714 O O . ARG A 1 96 ? 4.623 1.045 -18.103 1.00 79.62 96 ARG A O 1
ATOM 721 N N . ALA A 1 97 ? 4.756 0.227 -20.201 1.00 77.19 97 ALA A N 1
ATOM 722 C CA . ALA A 1 97 ? 5.640 -0.872 -19.849 1.00 77.19 97 ALA A CA 1
ATOM 723 C C . ALA A 1 97 ? 7.033 -0.325 -19.511 1.00 77.19 97 ALA A C 1
ATOM 725 O O . ALA A 1 97 ? 7.520 0.593 -20.179 1.00 77.19 97 ALA A O 1
ATOM 726 N N . ALA A 1 98 ? 7.663 -0.915 -18.497 1.00 81.00 98 ALA A N 1
ATOM 727 C CA . ALA A 1 98 ? 9.024 -0.578 -18.117 1.00 81.00 98 ALA A CA 1
ATOM 728 C C . ALA A 1 98 ? 10.002 -0.859 -19.277 1.00 81.00 98 ALA A C 1
ATOM 730 O O . ALA A 1 98 ? 9.788 -1.795 -20.059 1.00 81.00 98 ALA A O 1
ATOM 731 N N . PRO A 1 99 ? 11.083 -0.072 -19.412 1.00 84.44 99 PRO A N 1
ATOM 732 C CA . PRO A 1 99 ? 12.100 -0.321 -20.426 1.00 84.44 99 PRO A CA 1
ATOM 733 C C . PRO A 1 99 ? 12.745 -1.702 -20.239 1.00 84.44 99 PRO A C 1
ATOM 735 O O . PRO A 1 99 ? 12.893 -2.200 -19.124 1.00 84.44 99 PRO A O 1
ATOM 738 N N . SER A 1 100 ? 13.151 -2.336 -21.342 1.00 84.88 100 SER A N 1
ATOM 739 C CA . SER A 1 100 ? 13.803 -3.649 -21.292 1.00 84.88 100 SER A CA 1
ATOM 740 C C . SER A 1 100 ? 15.074 -3.602 -20.438 1.00 84.88 100 SER A C 1
ATOM 742 O O . SER A 1 100 ? 15.948 -2.769 -20.673 1.00 84.88 100 SER A O 1
ATOM 744 N N . GLY A 1 101 ? 15.181 -4.511 -19.464 1.00 85.81 101 GLY A N 1
ATOM 745 C CA . GLY A 1 101 ? 16.292 -4.545 -18.506 1.00 85.81 101 GLY A CA 1
ATOM 746 C C . GLY A 1 101 ? 16.128 -3.605 -17.307 1.00 85.81 101 GLY A C 1
ATOM 747 O O . GLY A 1 101 ? 17.086 -3.420 -16.558 1.00 85.81 101 GLY A O 1
ATOM 748 N N . ALA A 1 102 ? 14.945 -3.010 -17.121 1.00 88.75 102 ALA A N 1
ATOM 749 C CA . ALA A 1 102 ? 14.609 -2.280 -15.906 1.00 88.75 102 ALA A CA 1
ATOM 750 C C . ALA A 1 102 ? 14.772 -3.164 -14.654 1.00 88.75 102 ALA A C 1
ATOM 752 O O . ALA A 1 102 ? 14.501 -4.365 -14.714 1.00 88.75 102 ALA A O 1
ATOM 753 N N . PRO A 1 103 ? 15.195 -2.590 -13.516 1.00 92.62 103 PRO A N 1
ATOM 754 C CA . PRO A 1 103 ? 15.187 -3.300 -12.244 1.00 92.62 103 PRO A CA 1
ATOM 755 C C . PRO A 1 103 ? 13.753 -3.619 -11.796 1.00 92.62 103 PRO A C 1
ATOM 757 O O . PRO A 1 103 ? 12.802 -2.916 -12.145 1.00 92.62 103 PRO A O 1
ATOM 760 N N . GLU A 1 104 ? 13.601 -4.666 -10.989 1.00 92.62 104 GLU A N 1
ATOM 761 C CA . GLU A 1 104 ? 12.325 -5.000 -10.352 1.00 92.62 104 GLU A CA 1
ATOM 762 C C . GLU A 1 104 ? 11.905 -3.911 -9.363 1.00 92.62 104 GLU A C 1
ATOM 764 O O . GLU A 1 104 ? 12.736 -3.286 -8.698 1.00 92.62 104 GLU A O 1
ATOM 769 N N . CYS A 1 105 ? 10.599 -3.667 -9.278 1.00 92.12 105 CYS A N 1
ATOM 770 C CA . CYS A 1 105 ? 10.027 -2.739 -8.321 1.00 92.12 105 CYS A CA 1
ATOM 771 C C . CYS A 1 105 ? 10.261 -3.273 -6.899 1.00 92.12 105 CYS A C 1
ATOM 773 O O . CYS A 1 105 ? 9.681 -4.301 -6.542 1.00 92.12 105 CYS A O 1
ATOM 775 N N . PRO A 1 106 ? 11.044 -2.574 -6.058 1.00 92.62 106 PRO A N 1
ATOM 776 C CA . PRO A 1 106 ? 11.402 -3.065 -4.730 1.00 92.62 106 PRO A CA 1
ATOM 777 C C . PRO A 1 106 ? 10.172 -3.224 -3.827 1.00 92.62 106 PRO A C 1
ATOM 779 O O . PRO A 1 106 ? 10.129 -4.132 -3.009 1.00 92.62 106 PRO A O 1
ATOM 782 N N . VAL A 1 107 ? 9.134 -2.399 -4.019 1.00 92.81 107 VAL A N 1
ATOM 783 C CA . VAL A 1 107 ? 7.861 -2.521 -3.291 1.00 92.81 107 VAL A CA 1
ATOM 784 C C . VAL A 1 107 ? 7.122 -3.803 -3.684 1.00 92.81 107 VAL A C 1
ATOM 786 O O . VAL A 1 107 ? 6.623 -4.505 -2.815 1.00 92.81 107 VAL A O 1
ATOM 789 N N . CYS A 1 108 ? 7.064 -4.129 -4.981 1.00 92.12 108 CYS A N 1
ATOM 790 C CA . CYS A 1 108 ? 6.403 -5.355 -5.438 1.00 92.12 108 CYS A CA 1
ATOM 791 C C . CYS A 1 108 ? 7.144 -6.601 -4.949 1.00 92.12 108 CYS A C 1
ATOM 793 O O . CYS A 1 108 ? 6.498 -7.544 -4.519 1.00 92.12 108 CYS A O 1
ATOM 795 N N . VAL A 1 109 ? 8.481 -6.580 -4.965 1.00 92.81 109 VAL A N 1
ATOM 796 C CA . VAL A 1 109 ? 9.308 -7.692 -4.470 1.00 92.81 109 VAL A CA 1
ATOM 797 C C . VAL A 1 109 ? 9.068 -7.949 -2.980 1.00 92.81 109 VAL A C 1
ATOM 799 O O . VAL A 1 109 ? 8.994 -9.099 -2.568 1.00 92.81 109 VAL A O 1
ATOM 802 N N . LEU A 1 110 ? 8.914 -6.896 -2.172 1.00 90.31 110 LEU A N 1
ATOM 803 C CA . LEU A 1 110 ? 8.622 -7.039 -0.741 1.00 90.31 110 LEU A CA 1
ATOM 804 C C . LEU A 1 110 ? 7.201 -7.552 -0.459 1.00 90.31 110 LEU A C 1
ATOM 806 O O . LEU A 1 110 ? 6.984 -8.178 0.572 1.00 90.31 110 LEU A O 1
ATOM 810 N N . LEU A 1 111 ? 6.240 -7.273 -1.343 1.00 87.19 111 LEU A N 1
ATOM 811 C CA . LEU A 1 111 ? 4.841 -7.691 -1.189 1.00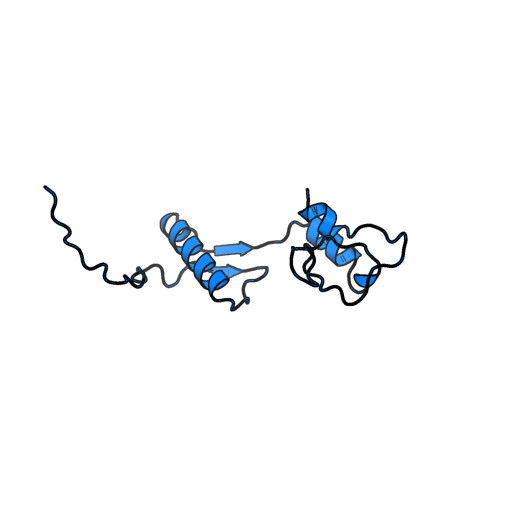 87.19 111 LEU A CA 1
ATOM 812 C C . LEU A 1 111 ? 4.545 -9.086 -1.765 1.00 87.19 111 LEU A C 1
ATOM 814 O O . LEU A 1 111 ? 3.538 -9.678 -1.389 1.00 87.19 111 LEU A O 1
ATOM 818 N N . ASP A 1 112 ? 5.391 -9.593 -2.665 1.00 85.94 112 ASP A N 1
ATOM 819 C CA . ASP A 1 112 ? 5.271 -10.919 -3.300 1.00 85.94 112 ASP A CA 1
ATOM 820 C C . ASP A 1 112 ? 5.997 -12.042 -2.517 1.00 85.94 112 ASP A C 1
ATOM 822 O O . ASP A 1 112 ? 6.024 -13.191 -2.955 1.00 85.94 112 ASP A O 1
ATOM 826 N N . ALA A 1 113 ? 6.616 -11.708 -1.376 1.00 67.38 113 ALA A N 1
ATOM 827 C CA . ALA A 1 113 ? 7.453 -12.604 -0.568 1.00 67.38 113 ALA A CA 1
ATOM 828 C C . ALA A 1 113 ? 6.680 -13.552 0.369 1.00 67.38 113 ALA A C 1
ATOM 830 O O . ALA A 1 113 ? 5.595 -13.178 0.872 1.00 67.38 113 ALA A O 1
#

Organism: NCBI:txid2580423

Secondary structure (DSSP, 8-state):
----------------TT-S--EEEETTTT---HHHHHHHHHHHHHHGGGT--EEEE---HHHHHHHHHHTT-GGGSBPPB-SSSSBBTTS-B-SSPPPTTPPB-HHHHHH--

Foldseek 3Di:
DDDDDDDPDPPPPPLDPLPDFEAEEEPCSPVPPPVVVVVVSVVSVVCVVVVHRYHYDYDPPQLVVLCVVCPPPVLQAAFDAPPDPQAGPNRDGDPDHHPPPRHHRSNRVVRVD

Radius of gyration: 21.04 Å; chains: 1; bounding box: 57×46×47 Å

pLDDT: mean 75.58, std 17.81, range [31.34, 92.81]

Sequence (113 aa):
MQDFTSGGTRKNPKLGPADQNVEFTGLGVDDDDPDVATLKNAIAGNLAPMGVTDVTFVEPGEITDARNQIRGREDAYMHVSDGTFHGCLCGYTMQRAAPSGAPECPVCVLLDA